Protein AF-A0A059EZI3-F1 (afdb_monomer_lite)

Radius of gyration: 19.92 Å; chains: 1; bounding box: 44×36×49 Å

pLDDT: mean 80.69, std 15.84, range [37.38, 96.19]

Organism: NCBI:txid1288291

Foldseek 3Di:
DPDDWDWDWDADPVRDIDTDTPCPVVVVLDDDDDDDDDDPVVVVVVCPPPPDDDDDDPPPVVVVDDDDPPDDPVNVVVSVVVVVVVDDD

Sequence (89 aa):
ATWRNPIRFIEKTDGSVWLVNNLMALNGIVEKDPYELANIREVLNSTQGSKYFTVIDSRKNFIVLRFVRRISKRQLLSLMEKYMNGTAW

Structure (mmCIF, N/CA/C/O backbone):
data_AF-A0A059EZI3-F1
#
_entry.id   AF-A0A059EZI3-F1
#
loop_
_atom_site.group_PDB
_atom_site.id
_atom_site.type_symbol
_atom_site.label_atom_id
_atom_site.label_alt_id
_atom_site.label_comp_id
_atom_site.label_asym_id
_atom_site.label_entity_id
_atom_site.label_seq_id
_atom_site.pdbx_PDB_ins_code
_atom_site.Cartn_x
_atom_site.Cartn_y
_atom_site.Cartn_z
_atom_site.occupancy
_atom_site.B_iso_or_equiv
_atom_site.auth_seq_id
_atom_site.auth_comp_id
_atom_site.auth_asym_id
_atom_site.auth_atom_id
_atom_site.pdbx_PDB_model_num
ATOM 1 N N . ALA A 1 1 ? 23.589 4.935 -14.930 1.00 59.81 1 ALA A N 1
ATOM 2 C CA . ALA A 1 1 ? 22.771 3.767 -14.543 1.00 59.81 1 ALA A CA 1
ATOM 3 C C . ALA A 1 1 ? 22.251 3.114 -15.817 1.00 59.81 1 ALA A C 1
ATOM 5 O O . ALA A 1 1 ? 21.757 3.835 -16.672 1.00 59.81 1 ALA A O 1
ATOM 6 N N . THR A 1 2 ? 22.425 1.802 -15.971 1.00 81.06 2 THR A N 1
ATOM 7 C CA . THR A 1 2 ? 22.000 1.028 -17.157 1.00 81.06 2 THR A CA 1
ATOM 8 C C . THR A 1 2 ? 20.525 0.615 -17.115 1.00 81.06 2 THR A C 1
ATOM 10 O O . THR A 1 2 ? 19.979 0.197 -18.125 1.00 81.06 2 THR A O 1
ATOM 13 N N . TRP A 1 3 ? 19.870 0.770 -15.963 1.00 78.31 3 TRP A N 1
ATOM 14 C CA . TRP A 1 3 ? 18.463 0.440 -15.750 1.00 78.31 3 TRP A CA 1
ATOM 15 C C . TRP A 1 3 ? 17.555 1.623 -16.074 1.00 78.31 3 TRP A C 1
ATOM 17 O O . TRP A 1 3 ? 17.819 2.745 -15.631 1.00 78.31 3 TRP A O 1
ATOM 27 N N . ARG A 1 4 ? 16.465 1.366 -16.804 1.00 84.12 4 ARG A N 1
ATOM 28 C CA . ARG A 1 4 ? 15.394 2.334 -17.062 1.00 84.12 4 ARG A CA 1
ATOM 29 C C . ARG A 1 4 ? 14.042 1.639 -17.023 1.00 84.12 4 ARG A C 1
ATOM 31 O O . ARG A 1 4 ? 13.909 0.528 -17.517 1.00 84.12 4 ARG A O 1
ATOM 38 N N . ASN A 1 5 ? 13.057 2.340 -16.479 1.00 87.25 5 ASN A N 1
ATOM 39 C CA . ASN A 1 5 ? 11.670 1.908 -16.465 1.00 87.25 5 ASN A CA 1
ATOM 40 C C . ASN A 1 5 ? 10.832 2.919 -17.262 1.00 87.25 5 ASN A C 1
ATOM 42 O O . ASN A 1 5 ? 11.097 4.124 -17.161 1.00 87.25 5 ASN A O 1
ATOM 46 N N . PRO A 1 6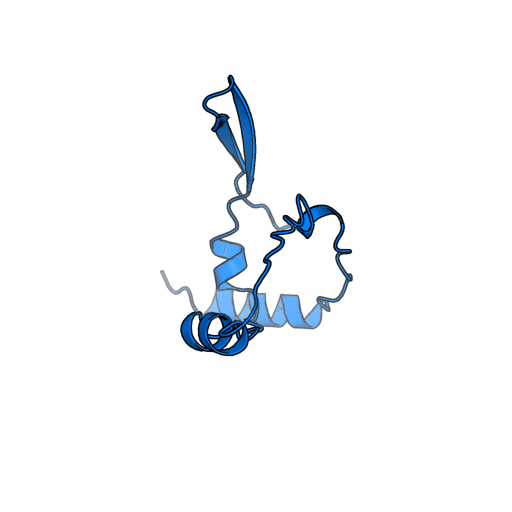 ? 9.846 2.469 -18.053 1.00 93.31 6 PRO A N 1
ATOM 47 C CA . PRO A 1 6 ? 8.903 3.365 -18.708 1.00 93.31 6 PRO A CA 1
ATOM 48 C C . PRO A 1 6 ? 8.115 4.185 -17.683 1.00 93.31 6 PRO A C 1
ATOM 50 O O . PRO A 1 6 ? 7.701 3.666 -16.647 1.00 93.31 6 PRO A O 1
ATOM 53 N N . ILE A 1 7 ? 7.858 5.452 -18.000 1.00 91.94 7 ILE A N 1
ATOM 54 C CA . ILE A 1 7 ? 7.023 6.344 -17.191 1.00 91.94 7 ILE A CA 1
ATOM 55 C C . ILE A 1 7 ? 5.786 6.715 -18.004 1.00 91.94 7 ILE A C 1
ATOM 57 O O . ILE A 1 7 ? 5.877 6.950 -19.209 1.00 91.94 7 ILE A O 1
ATOM 61 N N . ARG A 1 8 ? 4.630 6.768 -17.343 1.00 92.62 8 ARG A N 1
ATOM 62 C CA . ARG A 1 8 ? 3.356 7.187 -17.926 1.00 92.62 8 ARG A CA 1
ATOM 63 C C . ARG A 1 8 ? 2.725 8.274 -17.066 1.00 92.62 8 ARG A C 1
ATOM 65 O O . ARG A 1 8 ? 2.723 8.170 -15.842 1.00 92.62 8 ARG A O 1
ATOM 72 N N . PHE A 1 9 ? 2.155 9.280 -17.716 1.00 94.25 9 PHE A N 1
ATOM 73 C CA . PHE A 1 9 ? 1.269 10.239 -17.069 1.00 94.25 9 PHE A CA 1
ATOM 74 C C . PHE A 1 9 ? -0.168 9.722 -17.125 1.00 94.25 9 PHE A C 1
ATOM 76 O O . PHE A 1 9 ? -0.609 9.243 -18.170 1.00 94.25 9 PHE A O 1
ATOM 83 N N . ILE A 1 10 ? -0.873 9.781 -15.999 1.00 94.44 10 ILE A N 1
ATOM 84 C CA . ILE A 1 10 ? -2.296 9.445 -15.903 1.00 94.44 10 ILE A CA 1
ATOM 85 C C . ILE A 1 10 ? -3.020 10.673 -15.374 1.00 94.44 10 ILE A C 1
ATOM 87 O O . ILE A 1 10 ? -2.686 11.171 -14.300 1.00 94.44 10 ILE A O 1
ATOM 91 N N . GLU A 1 11 ? -3.994 11.165 -16.125 1.00 96.19 11 GLU A N 1
ATOM 92 C CA . GLU A 1 11 ? -4.852 12.257 -15.680 1.00 96.19 11 GLU A CA 1
ATOM 93 C C . GLU A 1 11 ? -5.804 11.772 -14.589 1.00 96.19 11 GLU A C 1
ATOM 95 O O . GLU A 1 11 ? -6.373 10.680 -14.657 1.00 96.19 11 GLU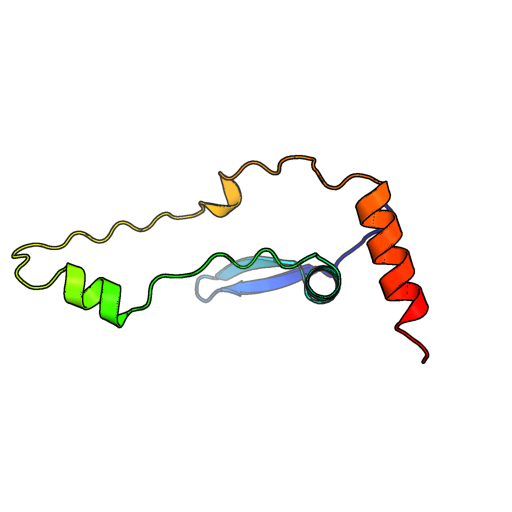 A O 1
ATOM 100 N N . LYS A 1 12 ? -5.964 12.592 -13.559 1.00 93.88 12 LYS A N 1
ATOM 101 C CA . LYS A 1 12 ? -6.973 12.403 -12.528 1.00 93.88 12 LYS A CA 1
ATOM 102 C C . LYS A 1 12 ? -8.261 13.110 -12.917 1.00 93.88 12 LYS A C 1
ATOM 104 O O . LYS A 1 12 ? -8.278 14.040 -13.717 1.00 93.88 12 LYS A O 1
ATOM 109 N N . THR A 1 13 ? -9.328 12.740 -12.220 1.00 95.19 13 THR A N 1
ATOM 110 C CA . THR A 1 13 ? -10.641 13.384 -12.324 1.00 95.19 13 THR A CA 1
ATOM 111 C C . THR A 1 13 ? -10.626 14.874 -11.964 1.00 95.19 13 THR A C 1
ATOM 113 O O . THR A 1 13 ? -11.506 15.600 -12.405 1.00 95.19 13 THR A O 1
ATOM 116 N N . ASP A 1 14 ? -9.653 15.336 -11.170 1.00 94.25 14 ASP A N 1
ATOM 117 C CA . ASP A 1 14 ? -9.486 16.747 -10.785 1.00 94.25 14 ASP A CA 1
ATOM 118 C C . ASP A 1 14 ? -8.626 17.563 -11.775 1.00 94.25 14 ASP A C 1
ATOM 120 O O . ASP A 1 14 ? -8.322 18.724 -11.510 1.00 94.25 14 ASP A O 1
ATOM 124 N N . GLY A 1 15 ? -8.204 16.965 -12.896 1.00 92.38 15 GLY A N 1
ATOM 125 C CA . GLY A 1 15 ? -7.342 17.593 -13.902 1.00 92.38 15 GLY A CA 1
ATOM 126 C C . GLY A 1 15 ? -5.850 17.616 -13.548 1.00 92.38 15 GLY A C 1
ATOM 127 O O . GLY A 1 15 ? -5.033 18.014 -14.377 1.00 92.38 15 GLY A O 1
ATOM 128 N N . SER A 1 16 ? -5.453 17.172 -12.348 1.00 93.25 16 SER A N 1
ATOM 129 C CA . SER A 1 16 ? -4.037 16.970 -12.014 1.00 93.25 16 SER A CA 1
ATOM 130 C C . SER A 1 16 ? -3.514 15.635 -12.567 1.00 93.25 16 SER A C 1
ATOM 132 O O . SER A 1 16 ? -4.286 14.764 -12.962 1.00 93.25 16 SER A O 1
ATOM 134 N N . VAL A 1 17 ? -2.190 15.444 -12.614 1.00 93.25 17 VAL A N 1
ATOM 135 C CA . VAL A 1 17 ? -1.575 14.245 -13.218 1.00 93.25 17 VAL A CA 1
ATOM 136 C C . VAL A 1 17 ? -0.826 13.388 -12.198 1.00 93.25 17 VAL A C 1
ATOM 138 O O . VAL A 1 17 ? -0.111 13.890 -11.328 1.00 93.25 17 VAL A O 1
ATOM 141 N N . TRP A 1 18 ? -0.953 12.069 -12.325 1.00 91.31 18 TRP A N 1
ATOM 142 C CA . TRP A 1 18 ? -0.072 11.093 -11.695 1.00 91.31 18 TRP A CA 1
ATOM 143 C C . TRP A 1 18 ? 1.091 10.750 -12.619 1.00 91.31 18 TRP A C 1
ATOM 145 O O . TRP A 1 18 ? 0.893 10.328 -13.756 1.00 91.31 18 TRP A O 1
ATOM 155 N N . LEU A 1 19 ? 2.309 10.859 -12.092 1.00 91.94 19 LEU A N 1
ATOM 156 C CA . LEU A 1 19 ? 3.491 10.242 -12.680 1.00 91.94 19 LEU A CA 1
ATOM 157 C C . LEU A 1 19 ? 3.558 8.783 -12.209 1.00 91.94 19 LEU A C 1
ATOM 159 O O . LEU A 1 19 ? 3.792 8.525 -11.028 1.00 91.94 19 LEU A O 1
ATOM 163 N N . VAL A 1 20 ? 3.368 7.832 -13.119 1.00 92.12 20 VAL A N 1
ATOM 164 C CA . VAL A 1 20 ? 3.381 6.397 -12.815 1.00 92.12 20 VAL A CA 1
ATOM 165 C C . VAL A 1 20 ? 4.599 5.743 -13.448 1.00 92.12 20 VAL A C 1
ATOM 167 O O . VAL A 1 20 ? 4.805 5.809 -14.658 1.00 92.12 20 VAL A O 1
ATOM 170 N N . ASN A 1 21 ? 5.410 5.093 -12.619 1.00 90.50 21 ASN A N 1
ATOM 171 C CA . ASN A 1 21 ? 6.570 4.331 -13.061 1.00 90.50 21 ASN A CA 1
ATOM 172 C C . ASN A 1 21 ? 6.173 2.866 -13.289 1.00 90.50 21 ASN A C 1
ATOM 174 O O . ASN A 1 21 ? 5.635 2.228 -12.383 1.00 90.50 21 ASN A O 1
ATOM 178 N N . ASN A 1 22 ? 6.436 2.321 -14.476 1.00 90.50 22 ASN A N 1
ATOM 179 C CA . ASN A 1 22 ? 6.161 0.919 -14.761 1.00 90.50 22 ASN A CA 1
ATOM 180 C C . ASN A 1 22 ? 7.258 0.028 -14.164 1.00 90.50 22 ASN A C 1
ATOM 182 O O . ASN A 1 22 ? 8.322 -0.160 -14.753 1.00 90.50 22 ASN A O 1
ATOM 186 N N . LEU A 1 23 ? 6.970 -0.546 -12.996 1.00 89.81 23 LEU A N 1
ATOM 187 C CA . LEU A 1 23 ? 7.887 -1.417 -12.263 1.00 89.81 23 LEU A CA 1
ATOM 188 C C . LEU A 1 23 ? 7.655 -2.914 -12.516 1.00 89.81 23 LEU A C 1
ATOM 190 O O . LEU A 1 23 ? 8.211 -3.722 -11.785 1.00 89.81 23 LEU A O 1
ATOM 194 N N . MET A 1 24 ? 6.866 -3.326 -13.515 1.00 92.19 24 MET A N 1
ATOM 195 C CA . MET A 1 24 ? 6.546 -4.750 -13.726 1.00 92.19 24 MET A CA 1
ATOM 196 C C . MET A 1 24 ? 7.794 -5.624 -13.919 1.00 92.19 24 MET A C 1
ATOM 198 O O . MET A 1 24 ? 7.935 -6.643 -13.247 1.00 92.19 24 MET A O 1
ATOM 202 N N . ALA A 1 25 ? 8.725 -5.198 -14.778 1.00 88.62 25 ALA A N 1
ATOM 203 C CA . ALA A 1 25 ? 9.978 -5.922 -15.005 1.00 88.62 25 ALA A CA 1
ATOM 204 C C . ALA A 1 25 ? 10.843 -5.971 -13.733 1.00 88.62 25 ALA A C 1
ATOM 206 O O . ALA A 1 25 ? 11.355 -7.026 -13.366 1.00 88.62 25 ALA A O 1
ATOM 207 N N . LEU A 1 26 ? 10.937 -4.847 -13.010 1.00 86.19 26 LEU A N 1
ATOM 208 C CA . LEU A 1 26 ? 11.651 -4.778 -11.734 1.00 86.19 26 LEU A CA 1
ATOM 209 C C . LEU A 1 26 ? 11.020 -5.706 -10.683 1.00 86.19 26 LEU A C 1
ATOM 211 O O . LEU A 1 26 ? 11.720 -6.411 -9.964 1.00 86.19 26 LEU A O 1
ATOM 215 N N . ASN A 1 27 ? 9.693 -5.760 -10.624 1.00 88.88 27 ASN A N 1
ATOM 216 C CA . ASN A 1 27 ? 8.966 -6.641 -9.721 1.00 88.88 27 ASN A CA 1
ATOM 217 C C . ASN A 1 27 ? 9.177 -8.120 -10.069 1.00 88.88 27 ASN A C 1
ATOM 219 O O . ASN A 1 27 ? 9.075 -8.948 -9.170 1.00 88.88 27 ASN A O 1
ATOM 223 N N . GLY A 1 28 ? 9.462 -8.470 -11.324 1.00 88.94 28 GLY A N 1
ATOM 224 C CA . GLY A 1 28 ? 9.787 -9.844 -11.716 1.00 88.94 28 GLY A CA 1
ATOM 225 C C . GLY A 1 28 ? 11.159 -10.310 -11.222 1.00 88.94 28 GLY A C 1
ATOM 226 O O . GLY A 1 28 ? 11.344 -11.497 -10.968 1.00 88.94 28 GLY A O 1
ATOM 227 N N . ILE A 1 29 ? 12.103 -9.381 -11.052 1.00 86.31 29 ILE A N 1
ATOM 228 C CA . ILE A 1 29 ? 13.468 -9.706 -10.625 1.00 86.31 29 ILE A CA 1
ATOM 229 C C . ILE A 1 29 ? 13.680 -9.535 -9.122 1.00 86.31 29 ILE A C 1
ATOM 231 O O . ILE A 1 29 ? 14.440 -10.291 -8.542 1.00 86.31 29 ILE A O 1
ATOM 235 N N . VAL A 1 30 ? 13.045 -8.568 -8.460 1.00 83.88 30 VAL A N 1
ATOM 236 C CA . VAL A 1 30 ? 13.317 -8.309 -7.037 1.00 83.88 30 VAL A CA 1
ATOM 237 C C . VAL A 1 30 ? 12.907 -9.505 -6.170 1.00 83.88 30 VAL A C 1
ATOM 239 O O . VAL A 1 30 ? 11.806 -10.044 -6.316 1.00 83.88 30 VAL A O 1
ATOM 242 N N . GLU A 1 31 ? 13.799 -9.886 -5.250 1.00 87.00 31 GLU A N 1
ATOM 243 C CA . GLU A 1 31 ? 13.541 -10.898 -4.224 1.00 87.00 31 GLU A CA 1
ATOM 244 C C . GLU A 1 31 ? 12.311 -10.512 -3.399 1.00 87.00 31 GLU A C 1
ATOM 246 O O . GLU A 1 31 ? 12.162 -9.369 -2.962 1.00 87.00 31 GLU A O 1
ATOM 251 N N . LYS A 1 32 ? 11.391 -11.462 -3.239 1.00 85.62 32 LYS A N 1
ATOM 252 C CA . LYS A 1 32 ? 10.151 -11.235 -2.505 1.00 85.62 32 LYS A CA 1
ATOM 253 C C . LYS A 1 32 ? 10.427 -11.382 -1.020 1.00 85.62 32 LYS A C 1
ATOM 255 O O . LYS A 1 32 ? 10.828 -12.452 -0.583 1.00 85.62 32 LYS A O 1
ATOM 260 N N . ASP A 1 33 ? 10.161 -10.315 -0.281 1.00 85.00 33 ASP A N 1
ATOM 261 C CA . ASP A 1 33 ? 10.126 -10.301 1.178 1.00 85.00 33 ASP A CA 1
ATOM 262 C C . ASP A 1 33 ? 8.651 -10.217 1.607 1.00 85.00 33 ASP A C 1
ATOM 264 O O . ASP A 1 33 ? 8.086 -9.118 1.663 1.00 85.00 33 ASP A O 1
ATOM 268 N N . PRO A 1 34 ? 7.951 -11.362 1.731 1.00 86.31 34 PRO A N 1
ATOM 269 C CA . PRO A 1 34 ? 6.540 -11.360 2.072 1.00 86.31 34 PRO A CA 1
ATOM 270 C C . PRO A 1 34 ? 6.364 -10.901 3.521 1.00 86.31 34 PRO A C 1
ATOM 272 O O . PRO A 1 34 ? 6.704 -11.611 4.462 1.00 86.31 34 PRO A O 1
ATOM 275 N N . TYR A 1 35 ? 5.781 -9.719 3.697 1.00 86.44 35 TYR A N 1
ATOM 276 C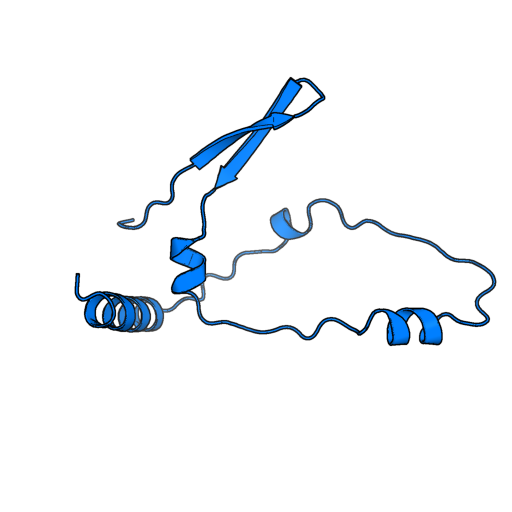 CA . TYR A 1 35 ? 5.253 -9.293 4.986 1.00 86.44 35 TYR A CA 1
ATOM 277 C C . TYR A 1 35 ? 3.833 -9.838 5.146 1.00 86.44 35 TYR A C 1
ATOM 279 O O . TYR A 1 35 ? 2.960 -9.551 4.320 1.00 86.44 35 TYR A O 1
ATOM 287 N N . GLU A 1 36 ? 3.599 -10.625 6.193 1.00 91.12 36 GLU A N 1
ATOM 288 C CA . GLU A 1 36 ? 2.272 -11.161 6.482 1.00 91.12 36 GLU A CA 1
ATOM 289 C C . GLU A 1 36 ? 1.327 -10.028 6.889 1.00 91.12 36 GLU A C 1
ATOM 291 O O . GLU A 1 36 ? 1.519 -9.342 7.894 1.00 91.12 36 GLU A O 1
ATOM 296 N N . LEU A 1 37 ? 0.292 -9.814 6.079 1.00 90.25 37 LEU A N 1
ATOM 297 C CA . LEU A 1 37 ? -0.798 -8.915 6.429 1.00 90.25 37 LEU A CA 1
ATOM 298 C C . LEU A 1 37 ? -1.783 -9.665 7.323 1.00 90.25 37 LEU A C 1
ATOM 300 O O . LEU A 1 37 ? -2.191 -10.780 6.998 1.00 90.25 37 LEU A O 1
ATOM 304 N N . ALA A 1 38 ? -2.191 -9.027 8.421 1.00 90.56 38 ALA A N 1
ATOM 305 C CA . ALA A 1 38 ? -3.194 -9.579 9.323 1.00 90.56 38 ALA A CA 1
ATOM 306 C C . ALA A 1 38 ? -4.482 -9.928 8.563 1.00 90.56 38 ALA A C 1
ATOM 308 O O . ALA A 1 38 ? -4.927 -9.181 7.680 1.00 90.56 38 ALA A O 1
ATOM 309 N N . ASN A 1 39 ? -5.111 -11.049 8.922 1.00 93.94 39 ASN A N 1
ATOM 310 C CA . ASN A 1 39 ? -6.376 -11.420 8.310 1.00 93.94 39 ASN A CA 1
ATOM 311 C C . ASN A 1 39 ? -7.453 -10.404 8.705 1.00 93.94 39 ASN A C 1
ATOM 313 O O . ASN A 1 39 ? -7.614 -10.080 9.881 1.00 93.94 39 ASN A O 1
ATOM 317 N N . ILE A 1 40 ? -8.256 -9.943 7.744 1.00 94.31 40 ILE A N 1
ATOM 318 C CA . ILE A 1 40 ? -9.302 -8.954 8.030 1.00 94.31 40 ILE A CA 1
ATOM 319 C C . ILE A 1 40 ? -10.282 -9.426 9.116 1.00 94.31 40 ILE A C 1
ATOM 321 O O . ILE A 1 40 ? -10.733 -8.619 9.922 1.00 94.31 40 ILE A O 1
ATOM 325 N N . ARG A 1 41 ? -10.580 -10.732 9.192 1.00 95.69 41 ARG A N 1
ATOM 326 C CA . ARG A 1 41 ? -11.453 -11.287 10.238 1.00 95.69 41 ARG A CA 1
ATOM 327 C C . ARG A 1 41 ? -10.809 -11.216 11.616 1.00 95.69 41 ARG A C 1
ATOM 329 O O . ARG A 1 41 ? -11.501 -10.917 12.579 1.00 95.69 41 ARG A O 1
ATOM 336 N N . GLU A 1 42 ? -9.506 -11.462 11.709 1.00 94.62 42 GLU A N 1
ATOM 337 C CA . GLU A 1 42 ? -8.761 -11.357 12.969 1.00 94.62 42 GLU A CA 1
ATOM 338 C C . GLU A 1 42 ? -8.750 -9.914 13.465 1.00 94.62 42 GLU A C 1
ATOM 340 O O . GLU A 1 42 ? -9.062 -9.665 14.628 1.00 94.62 42 GLU A O 1
ATOM 345 N N . VAL A 1 43 ? -8.492 -8.961 12.563 1.00 93.31 43 VAL A N 1
ATOM 346 C CA . VAL A 1 43 ? -8.561 -7.528 12.871 1.00 93.31 43 VAL A CA 1
ATOM 347 C C . VAL A 1 43 ? -9.956 -7.159 13.385 1.00 93.31 43 VAL A C 1
ATOM 349 O O . VAL A 1 43 ? -10.070 -6.577 14.460 1.00 93.31 43 VAL A O 1
ATOM 352 N N . LEU A 1 44 ? -11.026 -7.551 12.688 1.00 93.00 44 LEU A N 1
ATOM 353 C CA . LEU A 1 44 ? -12.401 -7.256 13.114 1.00 93.00 44 LEU A CA 1
ATOM 354 C C . LEU A 1 44 ? -12.737 -7.879 14.474 1.00 93.00 44 LEU A C 1
ATOM 356 O O . LEU A 1 44 ? -13.230 -7.176 15.358 1.00 93.00 44 LEU A O 1
ATOM 360 N N . ASN A 1 45 ? -12.414 -9.159 14.669 1.00 95.06 45 ASN A N 1
ATOM 361 C CA . ASN A 1 45 ? -12.658 -9.861 15.929 1.00 95.06 45 ASN A CA 1
ATOM 362 C C . ASN A 1 45 ? -11.913 -9.197 17.091 1.00 95.06 45 ASN A C 1
ATOM 364 O O . ASN A 1 45 ? -12.494 -9.006 18.155 1.00 95.06 45 ASN A O 1
ATOM 368 N N . SER A 1 46 ? -10.662 -8.774 16.876 1.00 93.38 46 SER A N 1
ATOM 369 C CA . SER A 1 46 ? -9.868 -8.085 17.902 1.00 93.38 46 SER A CA 1
ATOM 370 C C . SER A 1 46 ? -10.483 -6.762 18.366 1.00 93.38 46 SER A C 1
ATOM 372 O O . SER A 1 46 ? -10.191 -6.292 19.462 1.00 93.38 46 SER A O 1
ATOM 374 N N . THR A 1 47 ? -11.355 -6.165 17.551 1.00 92.44 47 THR A N 1
ATOM 375 C CA . THR A 1 47 ? -12.006 -4.891 17.871 1.00 92.44 47 THR A CA 1
ATOM 376 C C . THR A 1 47 ? -13.411 -5.043 18.458 1.00 92.44 47 THR A C 1
ATOM 378 O O . THR A 1 47 ? -14.023 -4.046 18.855 1.00 92.44 47 THR A O 1
ATOM 381 N N . GLN A 1 48 ? -13.931 -6.272 18.550 1.00 93.94 48 GLN A N 1
ATOM 382 C CA . GLN A 1 48 ? -15.271 -6.540 19.064 1.00 93.94 48 GLN A CA 1
ATOM 383 C C . GLN A 1 48 ? -15.402 -6.086 20.527 1.00 93.94 48 GLN A C 1
ATOM 385 O O . GLN A 1 48 ? -14.518 -6.301 21.349 1.00 93.94 48 GLN A O 1
ATOM 390 N N . GLY A 1 49 ? -16.514 -5.423 20.849 1.00 94.00 49 GLY A N 1
ATOM 391 C CA . GLY A 1 49 ? -16.754 -4.842 22.177 1.00 94.00 49 GLY A CA 1
ATOM 392 C C . GLY A 1 49 ? -16.200 -3.423 22.361 1.00 94.00 49 GLY A C 1
ATOM 393 O O . GLY A 1 49 ? -16.516 -2.777 23.361 1.00 94.00 49 GLY A O 1
ATOM 394 N N . SER A 1 50 ? -15.449 -2.893 21.391 1.00 94.94 50 SER A N 1
ATOM 395 C CA . SER A 1 50 ? -15.044 -1.484 21.397 1.00 94.94 50 SER A CA 1
ATOM 396 C C . SER A 1 50 ? -16.241 -0.567 21.150 1.00 94.94 50 SER A C 1
ATOM 398 O O . SER A 1 50 ? -17.040 -0.787 20.241 1.00 94.94 50 SER A O 1
ATOM 400 N N . LYS A 1 51 ? -16.358 0.492 21.954 1.00 95.94 51 LYS A N 1
ATOM 401 C CA . LYS A 1 51 ? -17.458 1.467 21.861 1.00 95.94 51 LYS A CA 1
ATOM 402 C C . LYS A 1 51 ? -17.187 2.595 20.860 1.00 95.94 51 LYS A C 1
ATOM 404 O O . LYS A 1 51 ? -18.123 3.175 20.319 1.00 95.94 51 LYS A O 1
ATOM 409 N N . TYR A 1 52 ? -15.915 2.909 20.630 1.00 96.00 52 TYR A N 1
ATOM 410 C CA . TYR A 1 52 ? -15.478 4.008 19.776 1.00 96.00 52 TYR A CA 1
ATOM 411 C C . TYR A 1 52 ? -14.329 3.548 18.891 1.00 96.00 52 TYR A C 1
ATOM 413 O O . TYR A 1 52 ? -13.473 2.780 19.326 1.00 96.00 52 TYR A O 1
ATOM 421 N N . PHE A 1 53 ? -14.310 4.053 17.663 1.00 94.81 53 PHE A N 1
ATOM 422 C CA . PHE A 1 53 ? -13.311 3.728 16.657 1.00 94.81 53 PHE A CA 1
ATOM 423 C C . PHE A 1 53 ? -12.760 5.018 16.065 1.00 94.81 53 PHE A C 1
ATOM 425 O O . PHE A 1 53 ? -13.517 5.948 15.785 1.00 94.81 53 PHE A O 1
ATOM 432 N N . THR A 1 54 ? -11.453 5.039 15.825 1.00 94.94 54 THR A N 1
ATOM 433 C CA . THR A 1 54 ? -10.774 6.133 15.129 1.00 94.94 54 THR A CA 1
ATOM 434 C C . THR A 1 54 ? -9.992 5.547 13.969 1.00 94.94 54 THR A C 1
ATOM 436 O O . THR A 1 54 ? -9.225 4.603 14.146 1.00 94.94 54 THR A O 1
ATOM 439 N N . VAL A 1 55 ? -10.173 6.116 12.780 1.00 93.00 55 VAL A N 1
ATOM 440 C CA . VAL A 1 55 ? -9.452 5.712 11.571 1.00 93.00 55 VAL A CA 1
ATOM 441 C C . VAL A 1 55 ? -8.419 6.782 11.254 1.00 93.00 55 VAL A C 1
ATOM 443 O O . VAL A 1 55 ? -8.768 7.944 11.057 1.00 93.00 55 VAL A O 1
ATOM 446 N N . ILE A 1 56 ? -7.146 6.389 11.217 1.00 92.50 56 ILE A N 1
ATOM 447 C CA . ILE A 1 56 ? -6.032 7.278 10.885 1.00 92.50 56 ILE A CA 1
ATOM 448 C C . ILE A 1 56 ? -5.453 6.836 9.546 1.00 92.50 56 ILE A C 1
ATOM 450 O O . ILE A 1 56 ? -4.952 5.723 9.405 1.00 92.50 56 ILE A O 1
ATOM 454 N N . ASP A 1 57 ? -5.512 7.730 8.566 1.00 90.94 57 ASP A N 1
ATOM 455 C CA . ASP A 1 57 ? -4.909 7.528 7.253 1.00 90.94 57 ASP A CA 1
ATOM 456 C C . ASP A 1 57 ? -3.466 8.045 7.254 1.00 90.94 57 ASP A C 1
ATOM 458 O O . ASP A 1 57 ? -3.208 9.223 7.511 1.00 90.94 57 ASP A O 1
ATOM 462 N N . SER A 1 58 ? -2.513 7.168 6.945 1.00 83.50 58 SER A N 1
ATOM 463 C CA . SER A 1 58 ? -1.102 7.540 6.853 1.00 83.50 58 SER A CA 1
ATOM 464 C C . SER A 1 58 ? -0.729 7.910 5.416 1.00 83.50 58 SER A C 1
ATOM 466 O O . SER A 1 5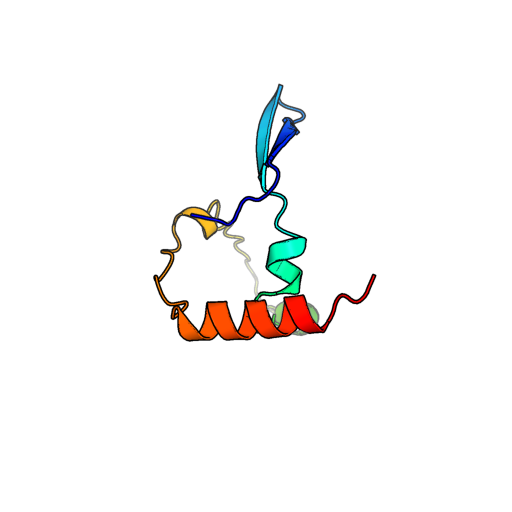8 ? -0.095 7.150 4.674 1.00 83.50 58 SER A O 1
ATOM 468 N N . ARG A 1 59 ? -1.149 9.109 5.000 1.00 82.25 59 ARG A N 1
ATOM 469 C CA . ARG A 1 59 ? -0.898 9.619 3.646 1.00 82.25 59 ARG A CA 1
ATOM 470 C C . ARG A 1 59 ? 0.594 9.736 3.362 1.00 82.25 59 ARG A C 1
ATOM 472 O O . ARG A 1 59 ? 1.344 10.315 4.138 1.00 82.25 59 ARG A O 1
ATOM 479 N N . LYS A 1 60 ? 0.999 9.295 2.167 1.00 77.12 60 LYS A N 1
ATOM 480 C CA . LYS A 1 60 ? 2.363 9.459 1.628 1.00 77.12 60 LYS A CA 1
ATOM 481 C C . LYS A 1 60 ? 3.469 8.768 2.440 1.00 77.12 60 LYS A C 1
ATOM 483 O O . LYS A 1 60 ? 4.633 9.114 2.256 1.00 77.12 60 LYS A O 1
ATOM 488 N N . ASN A 1 61 ? 3.160 7.751 3.247 1.00 76.50 61 ASN A N 1
ATOM 489 C CA . ASN A 1 61 ? 4.186 6.997 3.981 1.00 76.50 61 ASN A CA 1
ATOM 490 C C . ASN A 1 61 ? 5.321 6.485 3.082 1.00 76.50 61 ASN A C 1
ATOM 492 O O . ASN A 1 61 ? 6.485 6.588 3.453 1.00 76.50 61 ASN A O 1
ATOM 496 N N . PHE A 1 62 ? 5.010 6.043 1.860 1.00 76.06 62 PHE A N 1
ATOM 497 C CA . PHE A 1 62 ? 6.015 5.618 0.877 1.00 76.06 62 PHE A CA 1
ATOM 498 C C . PHE A 1 62 ? 7.055 6.694 0.521 1.00 76.06 62 PHE A C 1
ATOM 500 O O . PHE A 1 62 ? 8.154 6.353 0.103 1.00 76.06 62 PHE A O 1
ATOM 507 N N . ILE A 1 63 ? 6.721 7.981 0.671 1.00 77.75 63 ILE A N 1
ATOM 508 C CA . ILE A 1 63 ? 7.633 9.105 0.407 1.00 77.75 63 ILE A CA 1
ATOM 509 C C . ILE A 1 63 ? 8.525 9.377 1.624 1.00 77.75 63 ILE A C 1
ATOM 511 O O . ILE A 1 63 ? 9.679 9.763 1.467 1.00 77.75 63 ILE A O 1
ATOM 515 N N . VAL A 1 64 ? 7.989 9.183 2.833 1.00 80.88 64 VAL A N 1
ATOM 516 C CA . VAL A 1 64 ? 8.708 9.422 4.095 1.00 80.88 64 VAL A CA 1
ATOM 517 C C . VAL A 1 64 ? 9.689 8.286 4.402 1.00 80.88 64 VAL A C 1
ATOM 519 O O . VAL A 1 64 ? 10.731 8.515 5.017 1.00 80.88 64 VAL A O 1
ATOM 522 N N . LEU A 1 65 ? 9.389 7.063 3.953 1.00 78.38 65 LEU A N 1
ATOM 523 C CA . LEU A 1 65 ? 10.278 5.918 4.112 1.00 78.38 65 LEU A CA 1
ATOM 524 C C . LEU A 1 65 ? 11.604 6.139 3.375 1.00 78.38 65 LEU A C 1
ATOM 526 O O . LEU A 1 65 ? 11.659 6.446 2.183 1.00 78.38 65 LEU A O 1
ATOM 530 N N . ARG A 1 66 ? 12.707 5.947 4.100 1.00 77.31 66 ARG A N 1
ATOM 531 C CA . ARG A 1 66 ? 14.049 6.096 3.545 1.00 77.31 66 ARG A CA 1
ATOM 532 C C . ARG A 1 66 ? 14.439 4.842 2.774 1.00 77.31 66 ARG A C 1
ATOM 534 O O . ARG A 1 66 ? 14.497 3.753 3.339 1.00 77.31 66 ARG A O 1
ATOM 541 N N . PHE A 1 67 ? 14.837 5.012 1.517 1.00 71.88 67 PHE A N 1
ATOM 542 C CA . PHE A 1 67 ? 15.532 3.956 0.789 1.00 71.88 67 PHE A CA 1
ATOM 543 C C . PHE A 1 67 ? 16.894 3.691 1.435 1.00 71.88 67 PHE A C 1
ATOM 545 O O . PHE A 1 67 ? 17.816 4.507 1.351 1.00 71.88 67 PHE A O 1
ATOM 5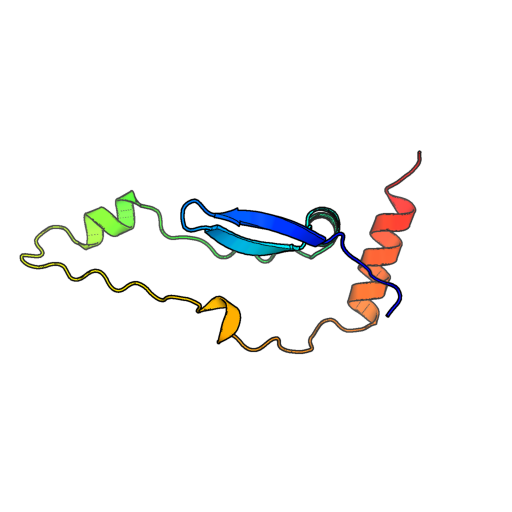52 N N . VAL A 1 68 ? 17.036 2.532 2.075 1.00 70.56 68 VAL A N 1
ATOM 553 C CA . VAL A 1 68 ? 18.344 2.047 2.512 1.00 70.56 68 VAL A CA 1
ATOM 554 C C . VAL A 1 68 ? 19.063 1.519 1.271 1.00 70.56 68 VAL A C 1
ATOM 556 O O . VAL A 1 68 ? 18.579 0.609 0.601 1.00 70.56 68 VAL A O 1
ATOM 559 N N . ARG A 1 69 ? 20.219 2.103 0.928 1.00 55.59 69 ARG A N 1
ATOM 560 C CA . ARG A 1 69 ? 21.106 1.623 -0.148 1.00 55.59 69 ARG A CA 1
ATOM 561 C C . ARG A 1 69 ? 21.667 0.247 0.226 1.00 55.59 69 ARG A C 1
ATOM 563 O O . ARG A 1 69 ? 22.784 0.147 0.719 1.00 55.59 69 ARG A O 1
ATOM 570 N N . ARG A 1 70 ? 20.879 -0.810 0.048 1.00 51.56 70 ARG A N 1
ATOM 571 C CA . ARG A 1 70 ? 21.240 -2.160 0.489 1.00 51.56 70 ARG A CA 1
ATOM 572 C C . ARG A 1 70 ? 20.869 -3.228 -0.532 1.00 51.56 70 ARG A C 1
ATOM 574 O O . ARG A 1 70 ? 20.457 -4.314 -0.162 1.00 51.56 70 ARG A O 1
ATOM 581 N N . ILE A 1 71 ? 21.059 -2.938 -1.817 1.00 57.34 71 ILE A N 1
ATOM 582 C CA . ILE A 1 71 ? 21.292 -4.017 -2.776 1.00 57.34 71 ILE A CA 1
ATOM 583 C C . ILE A 1 71 ? 22.780 -3.992 -3.079 1.00 57.34 71 ILE A C 1
ATOM 585 O O . ILE A 1 71 ? 23.295 -3.049 -3.685 1.00 57.34 71 ILE A O 1
ATOM 589 N N . SER A 1 72 ? 23.495 -4.995 -2.574 1.00 53.41 72 SER A N 1
ATOM 590 C CA . SER A 1 72 ? 24.902 -5.161 -2.917 1.00 53.41 72 SER A CA 1
ATOM 591 C C . SER A 1 72 ? 25.018 -5.400 -4.425 1.00 53.41 72 SER A C 1
ATOM 593 O O . SER A 1 72 ? 24.173 -6.064 -5.027 1.00 53.41 72 SER A O 1
ATOM 595 N N . LYS A 1 73 ? 26.086 -4.897 -5.056 1.00 53.03 73 LYS A N 1
ATOM 596 C CA . LYS A 1 73 ? 26.372 -5.166 -6.477 1.00 53.03 73 LYS A CA 1
ATOM 597 C C . LYS A 1 73 ? 26.316 -6.674 -6.790 1.00 53.03 73 LYS A C 1
ATOM 599 O O . LYS A 1 73 ? 25.888 -7.042 -7.873 1.00 53.03 73 LYS A O 1
ATOM 604 N N . ARG A 1 74 ? 26.671 -7.532 -5.821 1.00 54.78 74 ARG A N 1
ATOM 605 C CA . ARG A 1 74 ? 26.563 -8.999 -5.905 1.00 54.78 74 ARG A CA 1
ATOM 606 C C . ARG A 1 74 ? 25.123 -9.498 -6.054 1.00 54.78 74 ARG A C 1
ATOM 608 O O . ARG A 1 74 ? 24.886 -10.295 -6.947 1.00 54.78 74 ARG A O 1
ATOM 615 N N . GLN A 1 75 ? 24.177 -9.009 -5.248 1.00 58.97 75 GLN A N 1
ATOM 616 C CA . GLN A 1 75 ? 22.760 -9.392 -5.366 1.00 58.97 75 GLN A CA 1
ATOM 617 C C . GLN A 1 75 ? 22.144 -8.919 -6.689 1.00 58.97 75 GLN A C 1
ATOM 619 O O . GLN A 1 75 ? 21.354 -9.631 -7.295 1.00 58.97 75 GLN A O 1
ATOM 624 N N . LEU A 1 76 ? 22.538 -7.736 -7.172 1.00 59.25 76 LEU A N 1
ATOM 625 C CA . LEU A 1 76 ? 22.129 -7.258 -8.496 1.00 59.25 76 LEU A CA 1
ATOM 626 C C . LEU A 1 76 ? 22.681 -8.147 -9.618 1.00 59.25 76 LEU A C 1
ATOM 628 O O . LEU A 1 76 ? 21.946 -8.469 -10.543 1.00 59.25 76 LEU A O 1
ATOM 632 N N . LEU A 1 77 ? 23.946 -8.565 -9.529 1.00 58.16 77 LEU A N 1
ATOM 633 C CA . LEU A 1 77 ? 24.569 -9.437 -10.528 1.00 58.16 77 LEU A CA 1
ATOM 634 C C . LEU A 1 77 ? 23.958 -10.845 -10.534 1.00 58.16 77 LEU A C 1
ATOM 636 O O . LEU A 1 77 ? 23.668 -11.352 -11.612 1.00 58.16 77 LEU A O 1
ATOM 640 N N . SER A 1 78 ? 23.664 -11.434 -9.369 1.00 61.81 78 SER A N 1
ATOM 641 C CA . SER A 1 78 ? 23.007 -12.749 -9.302 1.00 61.81 78 SER A CA 1
ATOM 642 C C . SER A 1 78 ? 21.572 -12.712 -9.840 1.00 61.81 78 SER A C 1
ATOM 644 O O . SER A 1 78 ? 21.113 -13.658 -10.477 1.00 61.81 78 SER A O 1
ATOM 646 N N . LEU A 1 79 ? 20.862 -11.598 -9.637 1.00 61.47 79 LEU A N 1
ATOM 647 C CA . LEU A 1 79 ? 19.546 -11.351 -10.231 1.00 61.47 79 LEU A CA 1
ATOM 648 C C . LEU A 1 79 ? 19.612 -11.167 -11.752 1.00 61.47 79 LEU A C 1
ATOM 650 O O . LEU A 1 79 ? 18.740 -11.660 -12.465 1.00 61.47 79 LEU A O 1
ATOM 654 N N . MET A 1 80 ? 20.658 -10.502 -12.251 1.00 57.19 80 MET A N 1
ATOM 655 C CA . MET A 1 80 ? 20.900 -10.337 -13.687 1.00 57.19 80 MET A CA 1
ATOM 656 C C . MET A 1 80 ? 21.260 -11.662 -14.366 1.00 57.19 80 MET A C 1
ATOM 658 O O . MET A 1 80 ? 20.703 -11.953 -15.418 1.00 57.19 80 MET A O 1
ATOM 662 N N . GLU A 1 81 ? 22.118 -12.491 -13.766 1.00 64.62 81 GLU A N 1
ATOM 663 C CA . GLU A 1 81 ? 22.443 -13.829 -14.284 1.00 64.62 81 GLU A CA 1
ATOM 664 C C . GLU A 1 81 ? 21.206 -14.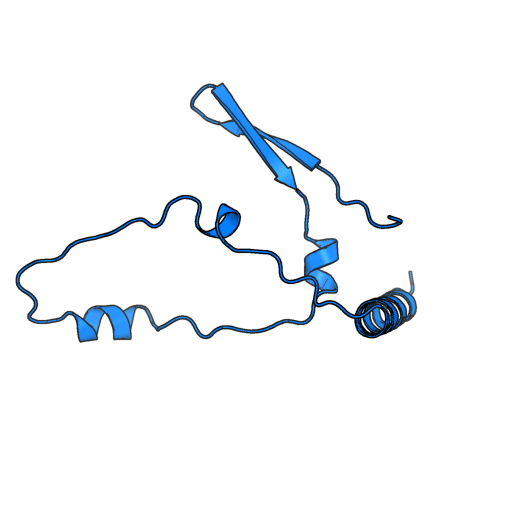732 -14.330 1.00 64.62 81 GLU A C 1
ATOM 666 O O . GLU A 1 81 ? 20.951 -15.383 -15.341 1.00 64.62 81 GLU A O 1
ATOM 671 N N . LYS A 1 82 ? 20.379 -14.715 -13.276 1.00 62.94 82 LYS A N 1
ATOM 672 C CA . LYS A 1 82 ? 19.121 -15.473 -13.243 1.00 62.94 82 LYS A CA 1
ATOM 673 C C . LYS A 1 82 ? 18.146 -15.036 -14.343 1.00 62.94 82 LYS A C 1
ATOM 675 O O . LYS A 1 82 ? 17.477 -15.883 -14.925 1.00 62.94 82 LYS A O 1
ATOM 680 N N . TYR A 1 83 ? 18.067 -13.736 -14.632 1.00 57.44 83 TYR A N 1
ATOM 681 C CA . TYR A 1 83 ? 17.197 -13.204 -15.683 1.00 57.44 83 TYR A CA 1
ATOM 682 C C . TYR A 1 83 ? 17.720 -13.539 -17.088 1.00 57.44 83 TYR A C 1
ATOM 684 O O . TYR A 1 83 ? 16.969 -14.054 -17.908 1.00 57.44 83 TYR A O 1
ATOM 692 N N . MET A 1 84 ? 19.017 -13.331 -17.345 1.00 64.19 84 MET A N 1
ATOM 693 C CA . MET A 1 84 ? 19.644 -13.615 -18.645 1.00 64.19 84 MET A CA 1
ATOM 694 C C . MET A 1 84 ? 19.600 -15.105 -19.014 1.00 64.19 84 MET A C 1
ATOM 696 O O . MET A 1 84 ? 19.473 -15.433 -20.189 1.00 64.19 84 MET A O 1
ATOM 700 N N . ASN A 1 85 ? 19.650 -16.000 -18.023 1.00 60.97 85 ASN A N 1
ATOM 701 C CA . ASN A 1 85 ? 19.598 -17.450 -18.234 1.00 60.97 85 ASN A CA 1
ATOM 702 C C . ASN A 1 85 ? 18.166 -18.022 -18.280 1.00 60.97 85 ASN A C 1
ATOM 704 O O . ASN A 1 85 ? 17.991 -19.191 -18.613 1.00 60.97 85 ASN A O 1
ATOM 708 N N . GLY A 1 86 ? 17.149 -17.231 -17.912 1.00 49.88 86 GLY A N 1
ATOM 709 C CA . GLY A 1 86 ? 15.743 -17.654 -17.855 1.00 49.88 86 GLY A CA 1
ATOM 710 C C . GLY A 1 86 ? 14.891 -17.223 -19.053 1.00 49.88 86 GLY A C 1
ATOM 711 O O . GLY A 1 86 ? 13.781 -17.720 -19.216 1.00 49.88 86 GLY A O 1
ATOM 712 N N . THR A 1 87 ? 15.390 -16.319 -19.896 1.00 43.19 87 THR A N 1
ATOM 713 C CA . THR A 1 87 ? 14.733 -15.894 -21.140 1.00 43.19 87 THR A CA 1
ATOM 714 C C . THR A 1 87 ? 15.486 -16.436 -22.350 1.00 43.19 87 THR A C 1
ATOM 716 O O . THR A 1 87 ? 16.302 -15.735 -22.944 1.00 43.19 87 THR A O 1
ATOM 719 N N . ALA A 1 88 ? 15.193 -17.685 -22.713 1.00 37.38 88 ALA A N 1
ATOM 720 C CA . ALA A 1 88 ? 15.277 -18.112 -24.103 1.00 37.38 88 ALA A CA 1
ATOM 721 C C . ALA A 1 88 ? 14.013 -17.588 -24.802 1.00 37.38 88 ALA A C 1
ATOM 723 O O . ALA A 1 88 ? 12.902 -17.976 -24.435 1.00 37.38 88 ALA A O 1
ATOM 724 N N . TRP A 1 89 ? 14.195 -16.649 -25.726 1.00 40.03 89 TRP A N 1
ATOM 725 C CA . TRP A 1 89 ? 13.227 -16.404 -26.793 1.00 40.03 89 TRP A CA 1
ATOM 726 C C . TRP A 1 89 ? 13.505 -17.388 -27.922 1.00 40.03 89 TRP A C 1
ATOM 728 O O . TRP A 1 89 ? 14.709 -17.621 -28.185 1.00 40.03 89 TRP A O 1
#

Secondary structure (DSSP, 8-state):
------EEEEE-TTS-EEEEE--HHHHHHSPP--PPPPPHHHHHHHTTT-S-------TTHHHHS-------HHHHHHHHHHHHTT---

InterPro domains:
  IPR043128 Reverse transcriptase/Diguanylate cyclase domain [G3DSA:3.30.70.270] (35-62)
  IPR043502 DNA/RNA polymerase superfamily [SSF56672] (2-63)